Protein AF-A0A954JEP8-F1 (afdb_monomer)

pLDDT: mean 86.09, std 15.03, range [39.44, 96.31]

Structure (mmCIF, N/CA/C/O backbone):
data_AF-A0A954JEP8-F1
#
_entry.id   AF-A0A954JEP8-F1
#
loop_
_atom_site.group_PDB
_atom_site.id
_atom_site.type_symbol
_atom_site.label_atom_id
_atom_site.label_alt_id
_atom_site.label_comp_id
_atom_site.label_asym_id
_atom_site.label_entity_id
_atom_site.label_seq_id
_atom_site.pdbx_PDB_ins_code
_atom_site.Cartn_x
_atom_site.Cartn_y
_atom_site.Cartn_z
_atom_site.occupancy
_atom_site.B_iso_or_equiv
_atom_site.auth_seq_id
_atom_site.auth_comp_id
_atom_site.auth_asym_id
_atom_site.auth_atom_id
_atom_site.pdbx_PDB_model_num
ATOM 1 N N . MET A 1 1 ? 31.725 19.559 22.859 1.00 39.44 1 MET A N 1
ATOM 2 C CA . MET A 1 1 ? 30.434 19.590 23.578 1.00 39.44 1 MET A CA 1
ATOM 3 C C . MET A 1 1 ? 29.417 18.891 22.697 1.00 39.44 1 MET A C 1
ATOM 5 O O . MET A 1 1 ? 28.880 19.511 21.791 1.00 39.44 1 MET A O 1
ATOM 9 N N . GLU A 1 2 ? 29.246 17.589 22.904 1.00 43.75 2 GLU A N 1
ATOM 10 C CA . GLU A 1 2 ? 28.229 16.780 22.222 1.00 43.75 2 GLU A CA 1
ATOM 11 C C . GLU A 1 2 ? 26.853 17.129 22.821 1.00 43.75 2 GLU A C 1
ATOM 13 O O . GLU A 1 2 ? 26.738 17.119 24.053 1.00 43.75 2 GLU A O 1
ATOM 18 N N . PRO A 1 3 ? 25.816 17.478 22.036 1.00 50.78 3 PRO A N 1
ATOM 19 C CA . PRO A 1 3 ? 24.503 17.736 22.605 1.00 50.78 3 PRO A CA 1
ATOM 20 C C . PRO A 1 3 ? 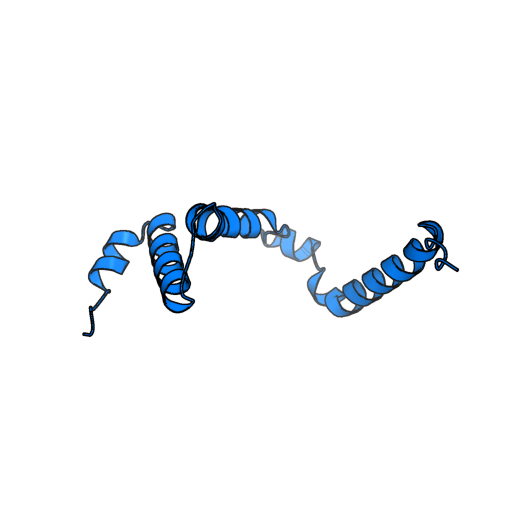23.926 16.435 23.176 1.00 50.78 3 PRO A C 1
ATOM 22 O O . PRO A 1 3 ? 23.899 15.391 22.525 1.00 50.78 3 PRO A O 1
ATOM 25 N N . LEU A 1 4 ? 23.495 16.523 24.434 1.00 44.50 4 L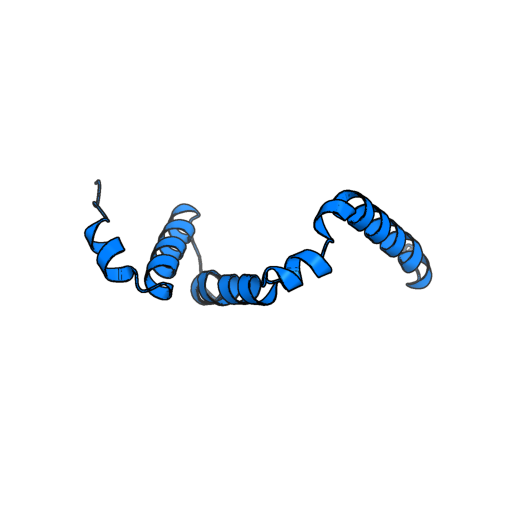EU A N 1
ATOM 26 C CA . LEU A 1 4 ? 22.925 15.447 25.238 1.00 44.50 4 LEU A CA 1
ATOM 27 C C . LEU A 1 4 ? 21.874 14.648 24.450 1.00 44.50 4 LEU A C 1
ATOM 29 O O . LEU A 1 4 ? 20.913 15.219 23.932 1.00 44.50 4 LEU A O 1
ATOM 33 N N . ARG A 1 5 ? 22.036 13.314 24.420 1.00 53.12 5 ARG A N 1
ATOM 34 C CA . ARG A 1 5 ? 20.974 12.356 24.072 1.00 53.12 5 ARG A CA 1
ATOM 35 C C . ARG A 1 5 ? 19.705 12.759 24.821 1.00 53.12 5 ARG A C 1
ATOM 37 O O . ARG A 1 5 ? 19.664 12.667 26.046 1.00 53.12 5 ARG A O 1
ATOM 44 N N . THR A 1 6 ? 18.681 13.205 24.104 1.00 54.28 6 THR A N 1
ATOM 45 C CA . THR A 1 6 ? 17.364 13.429 24.694 1.00 54.28 6 THR A CA 1
ATOM 46 C C . THR A 1 6 ? 16.857 12.101 25.257 1.00 54.28 6 THR A C 1
ATOM 48 O O . THR A 1 6 ? 16.780 11.097 24.548 1.00 54.28 6 THR A O 1
ATOM 51 N N . SER A 1 7 ? 16.591 12.078 26.565 1.00 49.94 7 SER A N 1
ATOM 52 C CA . SER A 1 7 ? 16.065 10.906 27.267 1.00 49.94 7 SER A CA 1
ATOM 53 C C . SER A 1 7 ? 14.721 10.484 26.644 1.00 49.94 7 SER A C 1
ATOM 55 O O . SER A 1 7 ? 13.919 11.361 26.302 1.00 49.94 7 SER A O 1
ATOM 57 N N . PRO A 1 8 ? 14.433 9.173 26.491 1.00 56.50 8 PRO A N 1
ATOM 58 C CA . PRO A 1 8 ? 13.167 8.676 25.930 1.00 56.50 8 PRO A CA 1
ATOM 59 C C . PRO A 1 8 ? 11.918 9.227 26.644 1.00 56.50 8 PRO A C 1
ATOM 61 O O . PRO A 1 8 ? 10.843 9.316 26.052 1.00 56.50 8 PRO A O 1
ATOM 64 N N . GLU A 1 9 ? 12.078 9.677 27.885 1.00 55.78 9 GLU A N 1
ATOM 65 C CA . GLU A 1 9 ? 11.032 10.233 28.742 1.00 55.78 9 GLU A CA 1
ATOM 66 C C . GLU A 1 9 ? 10.509 11.596 28.251 1.00 55.78 9 GLU A C 1
ATOM 68 O O . GLU A 1 9 ? 9.341 11.925 28.445 1.00 55.78 9 GLU A O 1
ATOM 73 N N . THR A 1 10 ? 11.326 12.364 27.520 1.00 56.22 10 THR A N 1
ATOM 74 C CA . THR A 1 10 ? 10.939 13.670 26.950 1.00 56.22 10 THR A CA 1
ATOM 75 C C . THR A 1 10 ? 10.230 13.544 25.592 1.00 56.22 10 THR A C 1
ATOM 77 O O . THR A 1 10 ? 9.553 14.474 25.155 1.00 56.22 10 THR A O 1
ATOM 80 N N . LEU A 1 11 ? 10.340 12.395 24.911 1.00 58.59 11 LEU A N 1
ATOM 81 C CA . LEU A 1 11 ? 9.711 12.158 23.601 1.00 58.59 11 LEU A CA 1
ATOM 82 C C . LEU A 1 11 ? 8.266 11.647 23.708 1.00 58.59 11 LEU A C 1
ATOM 84 O O . LEU A 1 11 ? 7.468 11.875 22.794 1.00 58.59 11 LEU A O 1
ATOM 88 N N . LEU A 1 12 ? 7.914 10.999 24.823 1.00 62.31 12 LEU A N 1
ATOM 89 C CA . LEU A 1 12 ? 6.572 10.466 25.085 1.00 62.31 12 LEU A CA 1
ATOM 90 C C . LEU A 1 12 ? 5.467 11.545 25.015 1.00 62.31 12 LEU A C 1
ATOM 92 O O . LEU A 1 12 ? 4.474 11.307 24.322 1.00 62.31 12 LEU A O 1
ATOM 96 N N . PRO A 1 13 ? 5.623 12.750 25.608 1.00 81.00 13 PRO A N 1
ATOM 97 C CA . PRO A 1 13 ? 4.599 13.795 25.540 1.00 81.00 13 PRO A CA 1
ATOM 98 C C . PRO A 1 13 ? 4.422 14.369 24.130 1.00 81.00 13 PRO A C 1
ATOM 100 O O . PRO A 1 13 ? 3.299 14.587 23.679 1.00 81.00 13 PRO A O 1
ATOM 103 N N . ALA A 1 14 ? 5.521 14.574 23.397 1.00 85.00 14 ALA A N 1
ATOM 104 C CA . ALA A 1 14 ? 5.480 15.132 22.046 1.00 85.00 14 ALA A CA 1
ATOM 105 C C . ALA A 1 14 ? 4.855 14.153 21.037 1.00 85.00 14 ALA A C 1
ATOM 107 O O . ALA A 1 14 ? 4.023 14.546 20.213 1.00 85.00 14 ALA A O 1
ATOM 108 N N . ALA A 1 15 ? 5.210 12.867 21.118 1.00 89.06 15 ALA A N 1
ATOM 109 C CA . ALA A 1 15 ? 4.615 11.822 20.290 1.00 89.06 15 ALA A CA 1
ATOM 110 C C . ALA A 1 15 ? 3.119 11.638 20.598 1.00 89.06 15 ALA A C 1
ATOM 112 O O . ALA A 1 15 ? 2.307 11.570 19.671 1.00 89.06 15 ALA A O 1
ATOM 113 N N . ALA A 1 16 ? 2.740 11.640 21.881 1.00 90.44 16 ALA A N 1
ATOM 114 C CA . ALA A 1 16 ? 1.343 11.569 22.305 1.00 90.44 16 ALA A CA 1
ATOM 115 C C . ALA A 1 16 ? 0.530 12.777 21.813 1.00 90.44 16 ALA A C 1
ATOM 117 O O . ALA A 1 16 ? -0.568 12.609 21.280 1.00 90.44 16 ALA A O 1
ATOM 118 N N . GLN A 1 17 ? 1.086 13.990 21.900 1.00 91.69 17 GLN A N 1
ATOM 119 C CA . GLN A 1 17 ? 0.433 15.199 21.397 1.00 91.69 17 GLN A CA 1
ATOM 120 C C . GLN A 1 17 ? 0.232 15.150 19.877 1.00 91.69 17 GLN A C 1
ATOM 122 O O . GLN A 1 17 ? -0.827 15.532 19.370 1.00 91.69 17 GLN A O 1
ATOM 127 N N . LYS A 1 18 ? 1.228 14.646 19.137 1.00 93.19 18 LYS A N 1
ATOM 128 C CA . LYS A 1 18 ? 1.137 14.457 17.685 1.00 93.19 18 LYS A CA 1
ATOM 129 C C . LYS A 1 18 ? 0.053 13.443 17.316 1.00 93.19 18 LYS A C 1
ATOM 131 O O . LYS A 1 18 ? -0.742 13.719 16.419 1.00 93.19 18 LYS A O 1
ATOM 136 N N . LEU A 1 19 ? -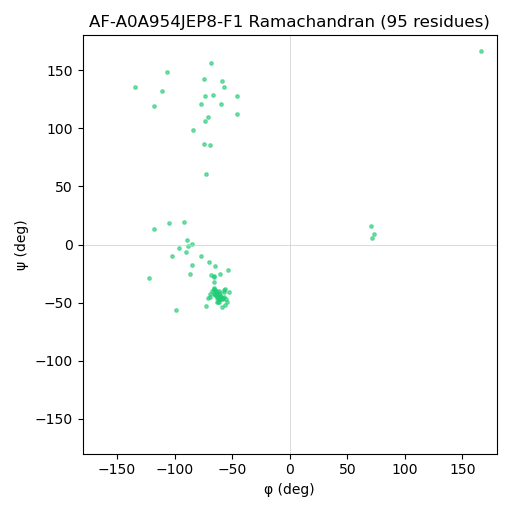0.014 12.314 18.023 1.00 93.25 19 LEU A N 1
ATOM 137 C CA . LEU A 1 19 ? -1.053 11.301 17.830 1.00 93.25 19 LEU A CA 1
ATOM 138 C C . LEU A 1 19 ? -2.449 11.855 18.141 1.00 93.25 19 LEU A C 1
ATOM 140 O O . LEU A 1 19 ? -3.363 11.685 17.339 1.00 93.25 19 LEU A O 1
ATOM 144 N N . SER A 1 20 ? -2.600 12.566 19.261 1.00 93.62 20 SER A N 1
ATOM 145 C CA . SER A 1 20 ? -3.862 13.203 19.656 1.00 93.62 20 SER A CA 1
ATOM 146 C C . SER A 1 20 ? -4.359 14.177 18.584 1.00 93.62 20 SER A C 1
ATOM 148 O O . SER A 1 20 ? -5.507 14.097 18.144 1.00 93.62 20 SER A O 1
ATOM 150 N N . ASN A 1 21 ? -3.472 15.038 18.072 1.00 94.75 21 ASN A N 1
ATOM 151 C CA . ASN A 1 21 ? -3.810 15.951 16.982 1.00 94.75 21 ASN A CA 1
ATOM 152 C C . ASN A 1 21 ? -4.202 15.206 15.700 1.00 94.75 21 ASN A C 1
ATOM 154 O O . ASN A 1 21 ? -5.200 15.567 15.079 1.00 94.75 21 ASN A O 1
ATOM 158 N N . TYR A 1 22 ? -3.462 14.159 15.330 1.00 94.25 22 TYR A N 1
ATOM 159 C CA . TYR A 1 22 ? -3.770 13.340 14.159 1.00 94.25 22 TYR A CA 1
ATOM 160 C C . TYR A 1 22 ? -5.166 12.709 14.258 1.00 94.25 22 TYR A C 1
ATOM 162 O O . TYR A 1 22 ? -6.002 12.935 13.382 1.00 94.25 22 TYR A O 1
ATOM 170 N N . ILE A 1 23 ? -5.453 12.001 15.357 1.00 94.56 23 ILE A N 1
ATOM 171 C CA . ILE A 1 23 ? -6.751 11.349 15.583 1.00 94.56 23 ILE A CA 1
ATOM 172 C C . ILE A 1 23 ? -7.876 12.383 15.598 1.00 94.56 23 ILE A C 1
ATOM 174 O O . ILE A 1 23 ? -8.891 12.183 14.937 1.00 94.56 23 ILE A O 1
ATOM 178 N N . ARG A 1 24 ? -7.694 13.519 16.285 1.00 95.25 24 ARG A N 1
ATOM 179 C CA . ARG A 1 24 ? -8.725 14.562 16.388 1.00 95.25 24 ARG A CA 1
ATOM 180 C C . ARG A 1 24 ? -9.172 15.077 15.019 1.00 95.25 24 ARG A C 1
ATOM 182 O O . ARG A 1 24 ? -10.364 15.248 14.794 1.00 95.25 24 ARG A O 1
ATOM 189 N N . THR A 1 25 ? -8.241 15.275 14.086 1.00 95.94 25 THR A N 1
ATOM 190 C CA . THR A 1 25 ? -8.580 15.704 12.714 1.00 95.94 25 THR A CA 1
ATOM 191 C C . THR A 1 25 ? -9.278 14.625 11.881 1.00 95.94 25 THR A C 1
ATOM 193 O O . THR A 1 25 ? -9.861 14.937 10.848 1.00 95.94 25 THR A O 1
ATOM 196 N N . ARG A 1 26 ? -9.234 13.363 12.327 1.00 94.19 26 ARG A N 1
ATOM 197 C CA . ARG A 1 26 ? -9.741 12.178 11.621 1.00 94.19 26 ARG A CA 1
ATOM 198 C C . ARG A 1 26 ? -10.859 11.465 12.377 1.00 94.19 26 ARG A C 1
ATOM 200 O O . ARG A 1 26 ? -11.229 10.364 11.999 1.00 94.19 26 ARG A O 1
ATOM 207 N N . LEU A 1 27 ? -11.439 12.082 13.409 1.00 94.00 27 LEU A N 1
ATOM 208 C CA . LEU A 1 27 ? -12.503 11.483 14.227 1.00 94.00 27 LEU A CA 1
ATOM 209 C C . LEU A 1 27 ? -13.672 10.960 13.379 1.00 94.00 27 LEU A C 1
ATOM 211 O O . LEU A 1 27 ? -14.149 9.850 13.611 1.00 94.00 27 LEU A O 1
ATOM 215 N N . ALA A 1 28 ? -14.065 11.707 12.344 1.00 93.00 28 ALA A N 1
ATOM 216 C CA . ALA A 1 28 ? -15.103 11.299 11.396 1.00 93.00 28 ALA A CA 1
ATOM 217 C C . ALA A 1 28 ? -14.762 10.005 10.629 1.00 93.00 28 ALA A C 1
ATOM 219 O O . ALA A 1 28 ? -15.659 9.286 10.202 1.00 93.00 28 ALA A O 1
ATOM 220 N N . GLU A 1 29 ? -13.475 9.687 10.479 1.00 91.25 29 GLU A N 1
ATOM 221 C CA . GLU A 1 29 ? -12.975 8.481 9.817 1.00 91.25 29 GLU A CA 1
ATOM 222 C C . GLU A 1 29 ? -12.838 7.296 10.791 1.00 91.25 29 GLU A C 1
ATOM 224 O O . GLU A 1 29 ? -12.480 6.210 10.353 1.00 91.25 29 GLU A O 1
ATOM 229 N N . THR A 1 30 ? -13.148 7.458 12.085 1.00 92.12 30 THR A N 1
ATOM 230 C CA . THR A 1 30 ? -12.957 6.422 13.124 1.00 92.12 30 THR A CA 1
ATOM 231 C C . THR A 1 30 ? -14.240 5.729 13.597 1.00 92.12 30 THR A C 1
ATOM 233 O O . THR A 1 30 ? -14.237 5.087 14.647 1.00 92.12 30 THR A O 1
ATOM 236 N N . ASP A 1 31 ? -15.333 5.799 12.827 1.00 93.50 31 ASP A N 1
ATOM 237 C CA . ASP A 1 31 ? -16.591 5.081 13.110 1.00 93.50 31 ASP A CA 1
ATOM 238 C C . ASP A 1 31 ? -16.466 3.565 12.832 1.00 93.50 31 ASP A C 1
ATOM 240 O O . ASP A 1 31 ? -17.136 2.968 11.984 1.00 93.50 31 ASP A O 1
ATOM 244 N N . TYR A 1 32 ? -15.548 2.921 13.556 1.00 93.69 32 TYR A N 1
ATOM 245 C CA . TYR A 1 32 ? -15.269 1.4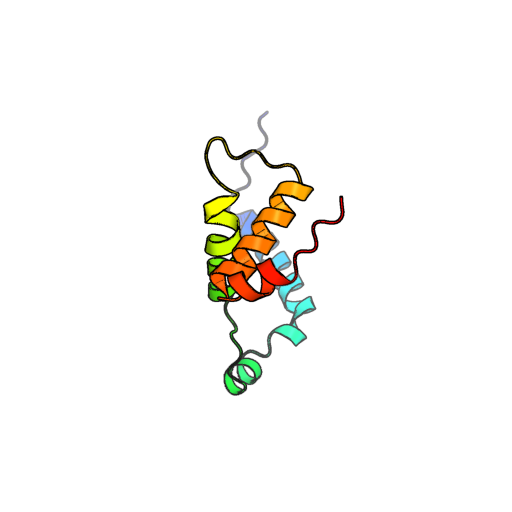96 13.445 1.00 93.69 32 TYR A CA 1
ATOM 246 C C . TYR A 1 32 ? -16.496 0.612 13.694 1.00 93.69 32 TYR A C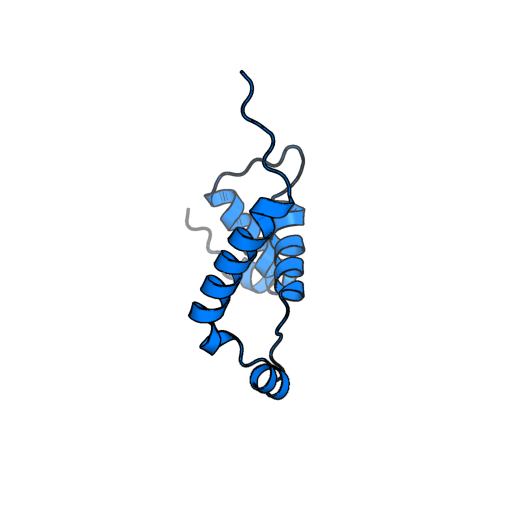 1
ATOM 248 O O . TYR A 1 32 ? -16.635 -0.369 12.958 1.00 93.69 32 TYR A O 1
ATOM 256 N N . PRO A 1 33 ? -17.399 0.906 14.656 1.00 94.50 33 PRO A N 1
ATOM 257 C CA . PRO A 1 33 ? -18.609 0.109 14.838 1.00 94.50 33 PRO A CA 1
ATOM 258 C C . PRO A 1 33 ? -19.468 0.052 13.570 1.00 94.50 33 PRO A C 1
ATOM 260 O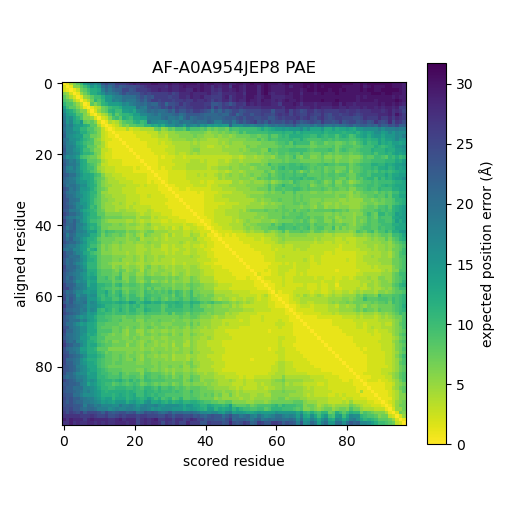 O . PRO A 1 33 ? -19.857 -1.037 13.140 1.00 94.50 33 PRO A O 1
ATOM 263 N N . ARG A 1 34 ? -19.700 1.195 12.914 1.00 95.69 34 ARG A N 1
ATOM 264 C CA . ARG A 1 34 ? -20.447 1.249 11.651 1.00 95.69 34 ARG A CA 1
ATOM 265 C C . ARG A 1 34 ? -19.718 0.555 10.507 1.00 95.69 34 ARG A C 1
ATOM 267 O O . ARG A 1 34 ? -20.352 -0.093 9.679 1.00 95.69 34 ARG A O 1
ATOM 274 N N . TYR A 1 35 ? -18.397 0.682 10.423 1.00 94.69 35 TYR A N 1
ATOM 275 C CA . TYR A 1 35 ? -17.626 0.007 9.373 1.00 94.69 35 TYR A CA 1
ATOM 276 C C . TYR A 1 35 ? -17.685 -1.509 9.530 1.00 94.69 35 TYR A C 1
ATOM 278 O O . TYR A 1 35 ? -17.914 -2.222 8.555 1.00 94.69 35 TYR A O 1
ATOM 286 N N . ARG A 1 36 ? -17.561 -2.000 10.769 1.00 94.06 36 ARG A N 1
ATOM 287 C CA . ARG A 1 36 ? -17.694 -3.422 11.092 1.00 94.06 36 ARG A CA 1
ATOM 288 C C . ARG A 1 36 ? -19.091 -3.945 10.768 1.00 94.06 36 ARG A C 1
ATOM 290 O O . ARG A 1 36 ? -19.183 -5.000 10.150 1.00 94.06 36 ARG A O 1
ATOM 297 N N . SER A 1 37 ? -20.157 -3.212 11.106 1.00 96.25 37 SER A N 1
ATOM 298 C CA . SER A 1 37 ? -21.532 -3.639 10.793 1.00 96.25 37 SER A CA 1
ATOM 299 C C . SER A 1 37 ? -21.825 -3.680 9.289 1.00 96.25 37 SER A C 1
ATOM 301 O O . SER A 1 37 ? -22.638 -4.482 8.843 1.00 96.25 37 SER A O 1
ATOM 303 N N . ARG A 1 38 ? -21.120 -2.868 8.492 1.00 95.50 38 ARG A N 1
ATOM 304 C CA . ARG A 1 38 ? -21.163 -2.886 7.020 1.00 95.50 38 ARG A CA 1
ATOM 305 C C . ARG A 1 38 ? -20.225 -3.914 6.378 1.00 95.50 38 ARG A C 1
ATOM 307 O O . ARG A 1 38 ? -20.153 -3.976 5.154 1.00 95.50 38 ARG A O 1
ATOM 314 N N . GLY A 1 39 ? -19.482 -4.685 7.173 1.00 93.81 39 GLY A N 1
ATOM 315 C CA . GLY A 1 39 ? -18.502 -5.653 6.676 1.00 93.81 39 GLY A CA 1
ATOM 316 C C . GLY A 1 39 ? -17.254 -5.021 6.049 1.00 93.81 39 GLY A C 1
ATOM 317 O O . GLY A 1 39 ? -16.515 -5.697 5.339 1.00 93.81 39 GLY A O 1
ATOM 318 N N . TRP A 1 40 ? -16.999 -3.731 6.284 1.00 93.06 40 TRP A N 1
ATOM 319 C CA . TRP A 1 40 ? -15.816 -3.059 5.759 1.00 93.06 40 TRP A CA 1
ATOM 320 C C . TRP A 1 40 ? -14.565 -3.475 6.525 1.00 93.06 40 TRP A C 1
ATOM 322 O O . TRP A 1 40 ? -14.558 -3.632 7.751 1.00 93.06 40 TRP A O 1
ATOM 332 N N . THR A 1 41 ? -13.466 -3.619 5.795 1.00 87.81 41 THR A N 1
ATOM 333 C CA . THR A 1 41 ? -12.176 -3.939 6.392 1.00 87.81 41 THR A CA 1
ATOM 334 C C . THR A 1 41 ? -11.570 -2.703 7.036 1.00 87.81 41 THR A C 1
ATOM 336 O O . THR A 1 41 ? -11.305 -1.717 6.357 1.00 87.81 41 THR A O 1
ATOM 339 N N . ILE A 1 42 ? -11.315 -2.773 8.341 1.00 90.31 42 ILE A N 1
ATOM 340 C CA . ILE A 1 42 ? -10.734 -1.662 9.111 1.00 90.31 42 ILE A CA 1
ATOM 341 C C . ILE A 1 42 ? -9.209 -1.764 9.277 1.00 90.31 42 ILE A C 1
ATOM 343 O O . ILE A 1 42 ? -8.598 -0.902 9.896 1.00 90.31 42 ILE A O 1
ATOM 347 N N . GLY A 1 43 ? -8.598 -2.842 8.775 1.00 88.06 43 GLY A N 1
ATOM 348 C CA . GLY A 1 43 ? -7.157 -3.087 8.859 1.00 88.06 43 GLY A CA 1
ATOM 349 C C . GLY A 1 43 ? -6.457 -2.890 7.517 1.00 88.06 43 GLY A C 1
ATOM 350 O O . GLY A 1 43 ? -7.021 -3.190 6.466 1.00 88.06 43 GLY A O 1
ATOM 351 N N . SER A 1 44 ? -5.198 -2.453 7.556 1.00 90.75 44 SER A N 1
ATOM 352 C CA . SER A 1 44 ? -4.351 -2.236 6.374 1.00 90.75 44 SER A CA 1
ATOM 353 C C . SER A 1 44 ? -3.786 -3.523 5.764 1.00 90.75 44 SER A C 1
ATOM 355 O O . SER A 1 44 ? -3.253 -3.484 4.658 1.00 90.75 44 SER A O 1
ATOM 357 N N . GLY A 1 45 ? -3.921 -4.676 6.430 1.00 92.25 45 GLY A N 1
ATOM 358 C CA . GLY A 1 45 ? -3.232 -5.914 6.046 1.00 92.25 45 GLY A CA 1
ATOM 359 C C . GLY A 1 45 ? -3.490 -6.382 4.607 1.00 92.25 45 GLY A C 1
ATOM 360 O O . GLY A 1 45 ? -2.562 -6.816 3.928 1.00 92.25 45 GLY A O 1
ATOM 361 N N . MET A 1 46 ? -4.718 -6.244 4.091 1.00 89.88 46 MET A N 1
ATOM 362 C CA . MET A 1 46 ? -5.010 -6.579 2.686 1.00 89.88 46 MET A CA 1
ATOM 363 C C . MET A 1 46 ? -4.290 -5.644 1.707 1.00 89.88 46 MET A C 1
ATOM 365 O O . MET A 1 46 ? -3.780 -6.093 0.681 1.00 89.88 46 MET A O 1
ATOM 369 N N . VAL A 1 47 ? -4.217 -4.352 2.035 1.00 91.44 47 VAL A N 1
ATOM 370 C CA . VAL A 1 47 ? -3.534 -3.335 1.225 1.00 91.44 47 VAL A CA 1
ATOM 371 C C . VAL A 1 47 ? -2.023 -3.556 1.264 1.00 91.44 47 VAL A C 1
ATOM 373 O O . VAL A 1 47 ? -1.376 -3.569 0.221 1.00 91.44 47 VAL A O 1
ATOM 376 N N . GLU A 1 48 ? -1.458 -3.808 2.443 1.00 94.75 48 GLU A N 1
ATOM 377 C CA . GLU A 1 48 ? -0.031 -4.098 2.623 1.00 94.75 48 GLU A CA 1
ATOM 378 C C . GLU A 1 48 ? 0.388 -5.390 1.916 1.00 94.75 48 GLU A C 1
ATOM 380 O O . GLU A 1 48 ? 1.414 -5.422 1.231 1.00 94.75 48 GLU A O 1
ATOM 385 N N . SER A 1 49 ? -0.429 -6.443 2.021 1.00 93.62 49 SER A N 1
ATOM 386 C CA . SER A 1 49 ? -0.214 -7.694 1.293 1.00 93.62 49 SER A CA 1
ATOM 387 C C . SER A 1 49 ? -0.252 -7.456 -0.217 1.00 93.62 49 SER A C 1
ATOM 389 O O . SER A 1 49 ? 0.660 -7.875 -0.931 1.00 93.62 49 SER A O 1
ATOM 391 N N . SER A 1 50 ? -1.237 -6.694 -0.699 1.00 92.50 50 SER A N 1
ATOM 392 C CA . SER A 1 50 ? -1.343 -6.329 -2.114 1.00 92.50 50 SER A CA 1
ATOM 393 C C . SER A 1 50 ? -0.119 -5.544 -2.585 1.00 92.50 50 SER A C 1
ATOM 395 O O . SER A 1 50 ? 0.470 -5.893 -3.603 1.00 92.50 50 SER A O 1
ATOM 397 N N . ALA A 1 51 ? 0.342 -4.546 -1.827 1.00 93.88 51 ALA A N 1
ATOM 398 C CA . ALA A 1 51 ? 1.547 -3.783 -2.153 1.00 93.88 51 ALA A CA 1
ATOM 399 C C . ALA A 1 51 ? 2.801 -4.675 -2.187 1.00 93.88 51 ALA A C 1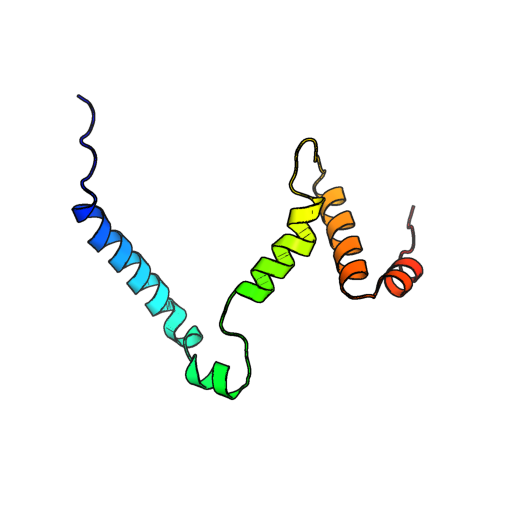
ATOM 401 O O . ALA A 1 51 ? 3.634 -4.557 -3.091 1.00 93.88 51 ALA A O 1
ATOM 402 N N . LYS A 1 52 ? 2.921 -5.621 -1.247 1.00 94.19 52 LYS A N 1
ATOM 403 C CA . LYS A 1 52 ? 4.013 -6.602 -1.223 1.00 94.19 52 LYS A CA 1
ATOM 404 C C . LYS A 1 52 ? 3.998 -7.492 -2.467 1.00 94.19 52 LYS A C 1
ATOM 406 O O . LYS A 1 52 ? 5.037 -7.645 -3.105 1.00 94.19 52 LYS A O 1
ATOM 411 N N . GLN A 1 53 ? 2.844 -8.057 -2.818 1.00 94.19 53 GLN A N 1
ATOM 412 C CA . GLN A 1 53 ? 2.696 -8.982 -3.946 1.00 94.19 53 GLN A CA 1
ATOM 413 C C . GLN A 1 53 ? 2.826 -8.273 -5.299 1.00 94.19 53 GLN A C 1
ATOM 415 O O . GLN A 1 53 ? 3.549 -8.734 -6.186 1.00 94.19 53 GLN A O 1
ATOM 420 N N . LEU A 1 54 ? 2.153 -7.134 -5.459 1.00 94.00 54 LEU A N 1
ATOM 421 C CA . LEU A 1 54 ? 2.093 -6.391 -6.711 1.00 94.00 54 LEU A CA 1
ATOM 422 C C . LEU A 1 54 ? 3.421 -5.696 -7.016 1.00 94.00 54 LEU A C 1
ATOM 424 O O . LEU A 1 54 ? 3.978 -5.890 -8.096 1.00 94.00 54 LEU A O 1
ATOM 428 N N . VAL A 1 55 ? 3.933 -4.918 -6.059 1.00 93.25 55 VAL A N 1
ATOM 429 C CA . VAL A 1 55 ? 5.110 -4.057 -6.238 1.00 93.25 55 VAL A CA 1
ATOM 430 C C . VAL A 1 55 ? 6.353 -4.731 -5.676 1.00 93.25 55 VAL A C 1
ATOM 432 O O . VAL A 1 55 ? 7.328 -4.929 -6.400 1.00 93.25 55 VAL A O 1
ATOM 435 N N . GLY A 1 56 ? 6.319 -5.113 -4.398 1.00 93.88 56 GLY A N 1
ATOM 436 C CA . GLY A 1 56 ? 7.497 -5.579 -3.663 1.00 93.88 56 GLY A CA 1
ATOM 437 C C . GLY A 1 56 ? 8.221 -6.738 -4.344 1.00 93.88 56 GLY A C 1
ATOM 438 O O . GLY A 1 56 ? 9.420 -6.653 -4.573 1.00 93.88 56 GLY A O 1
ATOM 439 N N . LEU A 1 57 ? 7.495 -7.782 -4.747 1.00 92.00 57 LEU A N 1
ATOM 440 C CA . LEU A 1 57 ? 8.096 -8.980 -5.343 1.00 92.00 57 LEU A CA 1
ATOM 441 C C . LEU A 1 57 ? 8.797 -8.755 -6.692 1.00 92.00 57 LEU A C 1
ATOM 443 O O . LEU A 1 57 ? 9.574 -9.611 -7.108 1.00 92.00 57 LEU A O 1
ATOM 447 N N . ARG A 1 58 ? 8.522 -7.654 -7.407 1.00 91.12 58 ARG A N 1
ATOM 448 C CA . ARG A 1 58 ? 9.097 -7.426 -8.748 1.00 91.12 58 ARG A CA 1
ATOM 449 C C . ARG A 1 58 ? 9.901 -6.157 -8.895 1.00 91.12 58 ARG A C 1
ATOM 451 O O . ARG A 1 58 ? 10.782 -6.124 -9.752 1.00 91.12 58 ARG A O 1
ATOM 458 N N . LEU A 1 59 ? 9.563 -5.133 -8.124 1.00 93.25 59 LEU A N 1
ATOM 459 C CA . LEU A 1 59 ? 10.193 -3.823 -8.197 1.00 93.25 59 LEU A CA 1
ATOM 460 C C . LEU A 1 59 ? 11.195 -3.591 -7.063 1.00 93.25 59 LEU A C 1
ATOM 462 O O . LEU A 1 59 ? 11.944 -2.621 -7.125 1.00 93.25 59 LEU A O 1
ATOM 466 N N . LYS A 1 60 ? 11.244 -4.471 -6.054 1.00 91.50 60 LYS A N 1
ATOM 467 C CA . LYS A 1 60 ? 1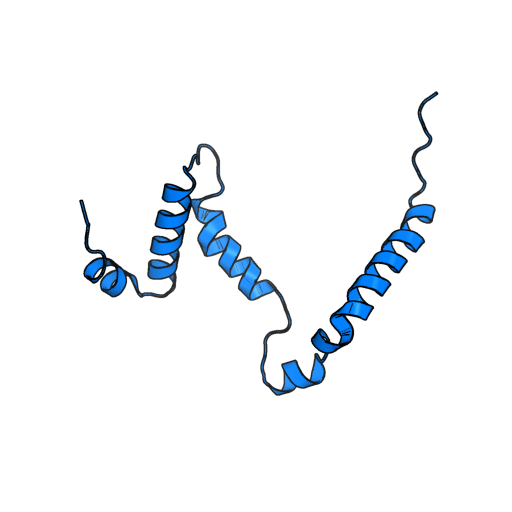2.212 -4.401 -4.956 1.00 91.50 60 LYS A CA 1
ATOM 468 C C . LYS A 1 60 ? 13.097 -5.648 -4.949 1.00 91.50 60 LYS A C 1
ATOM 470 O O . LYS A 1 60 ? 12.612 -6.757 -4.762 1.00 91.50 60 LYS A O 1
ATOM 475 N N . GLY A 1 61 ? 14.401 -5.457 -5.119 1.00 90.00 61 GLY A N 1
ATOM 476 C CA . GLY A 1 61 ? 15.381 -6.540 -5.082 1.00 90.00 61 GLY A CA 1
ATOM 477 C C . GLY A 1 61 ? 16.749 -6.119 -5.628 1.00 90.00 61 GLY A C 1
ATOM 478 O O . GLY A 1 61 ? 16.854 -5.061 -6.257 1.00 90.00 61 GLY A O 1
ATOM 479 N N . PRO A 1 62 ? 17.802 -6.920 -5.392 1.00 90.56 62 PRO A N 1
ATOM 480 C CA . PRO A 1 62 ? 19.134 -6.655 -5.929 1.00 90.56 62 PRO A CA 1
ATOM 481 C C . PRO A 1 62 ? 19.108 -6.553 -7.459 1.00 90.56 62 PRO A C 1
ATOM 483 O O . PRO A 1 62 ? 18.462 -7.360 -8.125 1.00 90.56 62 PRO A O 1
ATOM 486 N N . GLY A 1 63 ? 19.790 -5.551 -8.015 1.00 90.00 63 GLY A N 1
ATOM 487 C CA . GLY A 1 63 ? 19.898 -5.355 -9.467 1.00 90.00 63 GLY A CA 1
ATOM 488 C C . GLY A 1 63 ? 18.616 -4.887 -10.171 1.00 90.00 63 GLY A C 1
ATOM 489 O O . GLY A 1 63 ? 18.593 -4.797 -11.395 1.00 90.00 63 GLY A O 1
ATOM 490 N N . MET A 1 64 ? 17.543 -4.575 -9.436 1.00 91.62 64 MET A N 1
ATOM 491 C CA . MET A 1 64 ? 16.301 -4.071 -10.021 1.00 91.62 64 MET A CA 1
ATOM 492 C C . MET A 1 64 ? 16.374 -2.559 -10.240 1.00 91.62 64 MET A C 1
ATOM 494 O O . MET A 1 64 ? 16.121 -1.777 -9.325 1.00 91.62 64 MET A O 1
ATOM 498 N N . HIS A 1 65 ? 16.679 -2.149 -11.467 1.00 91.75 65 HIS A N 1
ATOM 499 C CA . HIS A 1 65 ? 16.620 -0.753 -11.891 1.00 91.75 65 HIS A CA 1
ATOM 500 C C . HIS A 1 65 ? 15.481 -0.545 -12.880 1.00 91.75 65 HIS A C 1
ATOM 502 O O . HIS A 1 65 ? 15.324 -1.292 -13.843 1.00 91.75 65 HIS A O 1
ATOM 508 N N . TRP A 1 66 ? 14.691 0.496 -12.637 1.00 93.75 66 TRP A N 1
ATOM 509 C CA . TRP A 1 66 ? 13.510 0.802 -13.425 1.00 93.75 66 TRP A CA 1
ATOM 510 C C . TRP A 1 66 ? 13.472 2.285 -13.753 1.00 93.75 66 TRP A C 1
ATOM 512 O O . TRP A 1 66 ? 13.652 3.127 -12.874 1.00 93.75 66 TRP A O 1
ATOM 522 N N . SER A 1 67 ? 13.157 2.615 -15.003 1.00 96.31 67 SER A N 1
ATOM 523 C CA . SER A 1 67 ? 12.622 3.939 -15.305 1.00 96.31 67 SER A CA 1
ATOM 524 C C . SER A 1 67 ? 11.220 4.061 -14.700 1.00 96.31 67 SER A C 1
ATOM 526 O O . SER A 1 67 ? 10.529 3.059 -14.499 1.00 96.31 67 SER A O 1
ATOM 528 N N . ARG A 1 68 ? 10.761 5.290 -14.435 1.00 95.25 68 ARG A N 1
ATOM 529 C CA . ARG A 1 68 ? 9.401 5.522 -13.919 1.00 95.25 68 ARG A CA 1
ATOM 530 C C . ARG A 1 68 ? 8.343 4.894 -14.832 1.00 95.25 68 ARG A C 1
ATOM 532 O O . ARG A 1 68 ? 7.480 4.173 -14.346 1.00 95.25 68 ARG A O 1
ATOM 539 N N . ALA A 1 69 ? 8.461 5.110 -16.144 1.00 95.75 69 ALA A N 1
ATOM 540 C CA . ALA A 1 69 ? 7.558 4.528 -17.135 1.00 95.75 69 ALA A CA 1
ATOM 541 C C . ALA A 1 69 ? 7.597 2.989 -17.122 1.00 95.75 69 ALA A C 1
ATOM 543 O O . ALA A 1 69 ? 6.546 2.350 -17.106 1.00 95.75 69 ALA A O 1
ATOM 544 N N . GLY A 1 70 ? 8.792 2.390 -17.047 1.00 94.50 70 GLY A N 1
ATOM 545 C CA . GLY A 1 70 ? 8.954 0.936 -16.992 1.00 94.50 70 GLY A CA 1
ATOM 546 C C . GLY A 1 70 ? 8.365 0.314 -15.723 1.00 94.50 70 GLY A C 1
ATOM 547 O O . GLY A 1 70 ? 7.649 -0.682 -15.803 1.00 94.50 70 GLY A O 1
ATOM 548 N N . ALA A 1 71 ? 8.595 0.926 -14.557 1.00 95.00 71 ALA A N 1
ATOM 549 C CA . ALA A 1 71 ? 8.002 0.481 -13.295 1.00 95.00 71 ALA A CA 1
ATOM 550 C C . ALA A 1 71 ? 6.468 0.536 -13.338 1.00 95.00 71 ALA A C 1
ATOM 552 O O . ALA A 1 71 ? 5.805 -0.416 -12.919 1.00 95.00 71 ALA A O 1
ATOM 553 N N . THR A 1 72 ? 5.898 1.621 -13.875 1.00 94.69 72 THR A N 1
ATOM 554 C CA . THR A 1 72 ? 4.447 1.768 -14.044 1.00 94.69 72 THR A CA 1
ATOM 555 C C . THR A 1 72 ? 3.882 0.697 -14.974 1.00 94.69 72 THR A C 1
ATOM 557 O O . THR A 1 72 ? 2.932 0.014 -14.593 1.00 94.69 72 THR A O 1
ATOM 560 N N . ALA A 1 73 ? 4.488 0.492 -16.148 1.00 93.00 73 ALA A N 1
ATOM 561 C CA . ALA A 1 73 ? 4.038 -0.509 -17.114 1.00 93.00 73 ALA A CA 1
ATOM 562 C C . ALA A 1 73 ? 4.072 -1.931 -16.527 1.00 93.00 73 ALA A C 1
ATOM 564 O O . ALA A 1 73 ? 3.084 -2.661 -16.591 1.00 93.00 73 ALA A O 1
ATOM 565 N N . VAL A 1 74 ? 5.172 -2.311 -15.869 1.00 93.50 74 VAL A N 1
ATOM 566 C CA . VAL A 1 74 ? 5.293 -3.632 -15.233 1.00 93.50 74 VAL A CA 1
ATOM 567 C C . VAL A 1 74 ? 4.304 -3.804 -14.082 1.00 93.50 74 VAL A C 1
ATOM 569 O O . VAL A 1 74 ? 3.724 -4.880 -13.935 1.00 93.50 74 VAL A O 1
ATOM 572 N N . THR A 1 75 ? 4.069 -2.763 -13.282 1.00 94.81 75 THR A N 1
ATOM 573 C CA . THR A 1 75 ? 3.063 -2.810 -12.210 1.00 94.81 75 THR A CA 1
ATOM 574 C C . THR A 1 75 ? 1.663 -3.030 -12.779 1.00 94.81 75 THR A C 1
ATOM 576 O O . THR A 1 75 ? 0.926 -3.868 -12.265 1.00 94.81 75 THR A O 1
ATOM 579 N N . ALA A 1 76 ? 1.306 -2.339 -13.866 1.00 93.25 76 ALA A N 1
ATOM 580 C CA . ALA A 1 76 ? 0.014 -2.508 -14.529 1.00 93.25 76 ALA A CA 1
ATOM 581 C C . ALA A 1 76 ? -0.171 -3.939 -15.063 1.00 93.25 76 ALA A C 1
ATOM 583 O O . ALA A 1 76 ? -1.189 -4.574 -14.787 1.00 93.25 76 ALA A O 1
ATOM 584 N N . LEU A 1 77 ? 0.848 -4.490 -15.731 1.00 93.50 77 LEU A N 1
ATOM 585 C CA . LEU A 1 77 ? 0.830 -5.875 -16.214 1.00 93.50 77 LEU A CA 1
ATOM 586 C C . LEU A 1 77 ? 0.687 -6.889 -15.070 1.00 93.50 77 LEU A C 1
ATOM 588 O O . LEU A 1 77 ? -0.082 -7.845 -15.175 1.00 93.50 77 LEU A O 1
ATOM 592 N N . ARG A 1 78 ? 1.381 -6.677 -13.945 1.00 94.50 78 ARG A N 1
ATOM 593 C CA . ARG A 1 78 ? 1.229 -7.534 -12.758 1.00 94.50 78 ARG A CA 1
ATOM 594 C C . ARG A 1 78 ? -0.157 -7.427 -12.137 1.00 94.50 78 ARG A C 1
ATOM 596 O O . ARG A 1 78 ? -0.680 -8.441 -11.692 1.00 94.50 78 ARG A O 1
ATOM 603 N N . CYS A 1 79 ? -0.752 -6.236 -12.121 1.00 94.69 79 CYS A N 1
ATOM 604 C CA . CYS A 1 79 ? -2.115 -6.037 -11.637 1.00 94.69 79 CYS A CA 1
ATOM 605 C C . CYS A 1 79 ? -3.106 -6.854 -12.473 1.00 94.69 79 CYS A C 1
ATOM 607 O O . CYS A 1 79 ? -3.920 -7.590 -11.920 1.00 94.69 79 CYS A O 1
ATOM 609 N N . ALA A 1 80 ? -2.983 -6.799 -13.802 1.00 94.44 80 ALA A N 1
ATOM 610 C CA . ALA A 1 80 ? -3.788 -7.620 -14.698 1.00 94.44 80 ALA A CA 1
ATOM 611 C C . ALA A 1 80 ? -3.592 -9.120 -14.443 1.00 94.44 80 ALA A C 1
ATOM 613 O O . ALA A 1 80 ? -4.565 -9.862 -14.357 1.00 94.44 80 ALA A O 1
ATOM 614 N N . HIS A 1 81 ? -2.345 -9.565 -14.282 1.00 94.06 81 HIS A N 1
ATOM 615 C CA . HIS A 1 81 ? -2.039 -10.971 -14.033 1.00 94.06 81 HIS A CA 1
ATOM 616 C C . HIS A 1 81 ? -2.619 -11.481 -12.704 1.00 94.06 81 HIS A C 1
ATOM 618 O O . HIS A 1 81 ? -3.305 -12.499 -12.693 1.00 94.06 81 HIS A O 1
ATOM 624 N N . LEU A 1 82 ? -2.397 -10.762 -11.597 1.00 94.00 82 LEU A N 1
ATOM 625 C CA . LEU A 1 82 ? -2.858 -11.168 -10.262 1.00 94.00 82 LEU A CA 1
ATOM 626 C C . LEU A 1 82 ? -4.386 -11.176 -10.133 1.00 94.00 82 LEU A C 1
ATOM 628 O O . LEU A 1 82 ? -4.921 -11.957 -9.353 1.00 94.00 82 LEU A O 1
ATOM 632 N N . ASN A 1 83 ? -5.079 -10.343 -10.911 1.00 94.06 83 ASN A N 1
ATOM 633 C CA . ASN A 1 83 ? -6.540 -10.317 -10.962 1.00 94.06 83 ASN A CA 1
ATOM 634 C C . ASN A 1 83 ? -7.130 -11.277 -12.016 1.00 94.06 83 ASN A C 1
ATOM 636 O O . ASN A 1 83 ? -8.335 -11.267 -12.233 1.00 94.06 83 ASN A O 1
ATOM 640 N N . GLY A 1 84 ? -6.315 -12.086 -12.707 1.00 94.81 84 GLY A N 1
ATOM 641 C CA . GLY A 1 84 ? -6.795 -13.013 -13.742 1.00 94.81 84 GLY A CA 1
ATOM 642 C C . GLY A 1 84 ? -7.221 -12.344 -15.056 1.00 94.81 84 GLY A C 1
ATOM 643 O O . GLY A 1 84 ? -7.752 -12.998 -15.947 1.00 94.81 84 GLY A O 1
ATOM 644 N N . HIS A 1 85 ? -6.950 -11.051 -15.226 1.00 94.69 85 HIS A N 1
ATOM 645 C CA . HIS A 1 85 ? -7.318 -10.259 -16.405 1.00 94.69 85 HIS A CA 1
ATOM 646 C C . HIS A 1 85 ? -6.216 -10.237 -17.474 1.00 94.69 85 HIS A C 1
ATOM 648 O O . HIS A 1 85 ? -6.194 -9.349 -18.329 1.00 94.69 85 HIS A O 1
ATOM 654 N N . TRP A 1 86 ? -5.272 -11.184 -17.435 1.00 93.50 86 TRP A N 1
ATOM 655 C CA . TRP A 1 86 ? -4.117 -11.200 -18.335 1.00 93.50 86 TRP A CA 1
ATOM 656 C C . TRP A 1 86 ? -4.532 -11.199 -19.810 1.00 93.50 86 TRP A C 1
ATOM 658 O O . TRP A 1 86 ? -4.112 -10.328 -20.566 1.00 93.50 86 TRP A O 1
ATOM 668 N N . HIS A 1 87 ? -5.405 -12.129 -20.203 1.00 92.81 87 HIS A N 1
ATOM 669 C CA . HIS A 1 87 ? -5.835 -12.277 -21.594 1.00 92.81 87 HIS A CA 1
ATOM 670 C C . HIS A 1 87 ? -6.590 -11.048 -22.109 1.00 92.81 87 HIS A C 1
ATOM 672 O O . HIS A 1 87 ? -6.265 -10.544 -23.180 1.00 92.81 87 HIS A O 1
ATOM 678 N N . GLN A 1 88 ? -7.532 -10.523 -21.320 1.00 90.25 88 GLN A N 1
ATOM 679 C CA . GLN A 1 88 ? -8.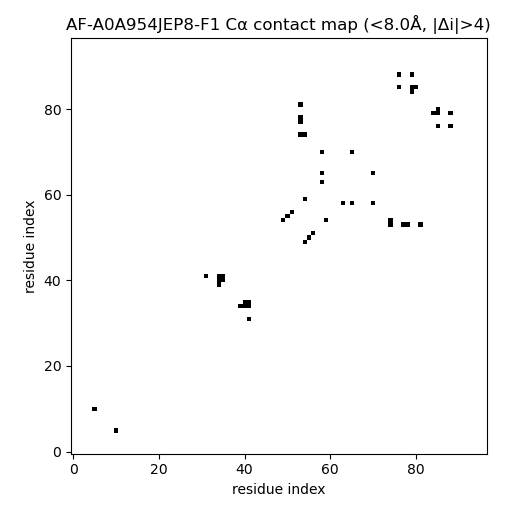277 -9.310 -21.666 1.00 90.25 88 GLN A CA 1
ATOM 680 C C . GLN A 1 88 ? -7.344 -8.101 -21.812 1.00 90.25 88 GLN A C 1
ATOM 682 O O . GLN A 1 88 ? -7.455 -7.329 -22.759 1.00 90.25 88 GLN A O 1
ATOM 687 N N . THR A 1 89 ? -6.395 -7.947 -20.886 1.00 90.00 89 THR A N 1
ATOM 688 C CA . THR A 1 89 ? -5.414 -6.857 -20.936 1.00 90.00 89 THR A CA 1
ATOM 689 C C . THR A 1 89 ? -4.540 -6.973 -22.178 1.00 90.00 89 THR A C 1
ATOM 691 O O . THR A 1 89 ? -4.338 -5.984 -22.870 1.00 90.00 89 THR A O 1
ATOM 694 N N . TRP A 1 90 ? -4.069 -8.179 -22.499 1.00 88.12 90 TRP A N 1
ATOM 695 C CA . TRP A 1 90 ? -3.231 -8.430 -23.668 1.00 88.12 90 TRP A CA 1
ATOM 696 C C . TRP A 1 90 ? -3.947 -8.148 -24.992 1.00 88.12 90 TRP A C 1
ATOM 698 O O . TRP A 1 90 ? -3.356 -7.566 -25.893 1.00 88.12 90 TRP A O 1
ATOM 708 N N . GLN A 1 91 ? -5.228 -8.503 -25.097 1.00 87.62 91 GLN A N 1
ATOM 709 C CA . GLN A 1 91 ? -6.050 -8.221 -26.280 1.00 87.62 91 GLN A CA 1
ATOM 710 C C . GLN A 1 91 ? -6.290 -6.720 -26.490 1.00 87.62 91 GLN A C 1
ATOM 712 O O . GLN A 1 91 ? -6.371 -6.265 -27.626 1.00 87.62 91 GLN A O 1
ATOM 717 N N . ASN A 1 92 ? -6.373 -5.955 -25.400 1.00 85.06 92 ASN A N 1
ATOM 718 C CA . ASN A 1 92 ? -6.626 -4.514 -25.434 1.00 85.06 92 ASN A CA 1
ATOM 719 C C . ASN A 1 92 ? -5.345 -3.668 -25.508 1.00 85.06 92 ASN A C 1
ATOM 721 O O . ASN A 1 92 ? -5.428 -2.448 -25.649 1.00 85.06 92 ASN A O 1
ATOM 725 N N . LEU A 1 93 ? -4.163 -4.283 -25.397 1.00 81.62 93 LEU A N 1
ATOM 726 C CA . LEU A 1 93 ? -2.888 -3.596 -25.583 1.00 81.62 93 LEU A CA 1
ATOM 727 C C . LEU A 1 93 ? -2.672 -3.334 -27.075 1.00 81.62 93 LEU A C 1
ATOM 729 O O . LEU A 1 93 ? -2.021 -4.100 -27.782 1.00 81.62 93 LEU A O 1
ATOM 733 N N . THR A 1 94 ? -3.200 -2.216 -27.560 1.00 68.19 94 THR A N 1
ATOM 734 C CA . THR A 1 94 ? -2.799 -1.674 -28.855 1.00 68.19 94 THR A CA 1
ATOM 735 C C . THR A 1 94 ? -1.384 -1.124 -28.713 1.00 68.19 94 THR A C 1
ATOM 737 O O . THR A 1 94 ? -1.166 -0.129 -28.020 1.00 68.19 94 THR A O 1
ATOM 740 N N . LEU A 1 95 ? -0.409 -1.786 -29.337 1.00 60.47 95 LEU A N 1
ATOM 741 C CA . LEU A 1 95 ? 0.942 -1.251 -29.478 1.00 60.47 95 LEU A CA 1
ATOM 742 C C . LEU A 1 95 ? 0.876 -0.066 -30.445 1.00 60.47 95 LEU A C 1
ATOM 744 O O . LEU A 1 95 ? 1.036 -0.227 -31.651 1.00 60.47 95 LEU A O 1
ATOM 748 N N . THR A 1 96 ? 0.571 1.117 -29.924 1.00 55.03 96 THR A N 1
ATOM 749 C CA . THR A 1 96 ? 0.727 2.352 -30.687 1.00 55.03 96 THR A CA 1
ATOM 750 C C . THR A 1 96 ? 2.225 2.629 -30.770 1.00 55.03 96 THR A C 1
ATOM 752 O O . THR A 1 96 ? 2.849 2.934 -29.752 1.00 55.03 96 THR A O 1
ATOM 755 N N . GLY A 1 97 ? 2.792 2.394 -31.956 1.00 46.84 97 GLY A N 1
ATOM 756 C CA . GLY A 1 97 ? 4.174 2.734 -32.303 1.00 46.84 97 GLY A CA 1
ATOM 757 C C . GLY A 1 97 ? 4.367 4.224 -32.525 1.00 46.84 97 GLY A C 1
ATOM 758 O O . GLY A 1 97 ? 3.375 4.896 -32.891 1.00 46.84 97 GLY A O 1
#

Mean predicted aligned error: 9.26 Å

Sequence (97 aa):
MEPLRTSPETLLPAAAQKLSNYIRTRLAETDYPRYRSRGWTIGSGMVESSAKQLVGLRLKGPGMHWSRAGATAVTALRCAHLNGHWHQTWQNLTLTG

Nearest PDB structures (foldseek):
  4hwc-assembly1_A  TM=2.632E-01  e=4.102E+00  Arabidopsis thaliana
  4hwi-assembly1_B  TM=2.473E-01  e=5.264E+00  Arabidopsis thaliana

Foldseek 3Di:
DDPDDDDPVVVVVVVVVVVVVVCVVCVVVPPVVVCVVVVHDPDCVVVVVCCCQLQVVQQPDPPRDDDPVRSVVSSVCSVCVVVVNNVVVVVPPDPPD

Secondary structure (DSSP, 8-state):
-PPP---HHHHHHHHHHHHHHHHHHTGGG--HHHHHHTT---SSHHHHHHHIIIIIHHHSSTT----HHHHHHHHHHHHHHHTT-HHHHHHH-----

Solvent-accessible surface area (backbone atoms only — not comparable to full-atom values): 6056 Å² total; per-residue (Å²): 136,80,82,73,82,78,58,75,78,70,48,53,62,58,52,49,52,50,49,52,54,53,48,64,79,39,51,89,77,61,56,54,71,62,36,52,76,70,71,48,81,90,65,62,63,68,60,53,50,46,47,40,63,52,42,38,73,73,67,55,60,90,92,59,80,69,55,72,69,55,47,51,53,53,41,51,54,41,51,30,47,78,71,70,37,41,67,64,51,58,73,67,58,74,84,81,125

Radius of gyration: 22.05 Å; Cα contacts (8 Å, |Δi|>4): 26; chains: 1; bounding box: 52×33×61 Å